Protein AF-A0A971W1W3-F1 (afdb_monomer_lite)

Sequence (75 aa):
METNNDSLIVISQTMGLIESRILENKLLGKIMKASEGDIFFLKEQFGEEAVIMGMEIVEAYTSLHRLVTKLKKEN

pLDDT: mean 90.78, std 11.44, range [50.47, 98.19]

Foldseek 3Di:
DVVLVVVLVVLVVVLVVLVVVQCPDPQSVCLLVDDPVVLVVSCVVPNDVVSVVSNVSSVVSVVSVVVSVVSVVVD

Structure (mmCIF, N/CA/C/O backbone):
data_AF-A0A971W1W3-F1
#
_entry.id   AF-A0A971W1W3-F1
#
loop_
_atom_site.group_PDB
_atom_site.id
_atom_site.type_symbol
_atom_site.label_atom_id
_atom_site.label_alt_id
_atom_site.label_comp_id
_atom_site.label_asym_id
_atom_site.label_entity_id
_atom_site.label_seq_id
_atom_site.pdbx_PDB_ins_code
_atom_site.Cartn_x
_atom_site.Cartn_y
_atom_site.Cartn_z
_atom_site.occupancy
_atom_site.B_iso_or_equiv
_atom_site.auth_seq_id
_atom_site.auth_comp_id
_atom_site.auth_asym_id
_atom_site.auth_atom_id
_atom_site.pdbx_PDB_model_num
ATOM 1 N N . MET A 1 1 ? 19.250 -5.484 -26.693 1.00 50.47 1 MET A N 1
ATOM 2 C CA . MET A 1 1 ? 19.237 -4.597 -25.507 1.00 50.47 1 MET A CA 1
ATOM 3 C C . MET A 1 1 ? 17.903 -3.860 -25.325 1.00 50.47 1 MET A C 1
ATOM 5 O O . MET A 1 1 ? 17.722 -3.265 -24.277 1.00 50.47 1 MET A O 1
ATOM 9 N N . GLU A 1 2 ? 16.943 -3.944 -26.257 1.00 54.22 2 GLU A N 1
ATOM 10 C CA . GLU A 1 2 ? 15.656 -3.219 -26.164 1.00 54.22 2 GLU A CA 1
ATOM 11 C C . GLU A 1 2 ? 14.621 -3.860 -25.213 1.00 54.22 2 GLU A C 1
ATOM 13 O O . GLU A 1 2 ? 13.876 -3.153 -24.544 1.00 54.22 2 GLU A O 1
ATOM 18 N N . THR A 1 3 ? 14.633 -5.184 -25.042 1.00 58.47 3 THR A N 1
ATOM 19 C CA . THR A 1 3 ? 13.604 -5.927 -24.279 1.00 58.47 3 THR A CA 1
ATOM 20 C C . THR A 1 3 ? 13.549 -5.618 -22.776 1.00 58.47 3 THR A C 1
ATOM 22 O O . THR A 1 3 ? 12.494 -5.753 -22.150 1.00 58.47 3 THR A O 1
ATOM 25 N N . ASN A 1 4 ? 14.673 -5.210 -22.173 1.00 59.59 4 ASN A N 1
ATOM 26 C CA . ASN A 1 4 ? 14.727 -4.890 -20.742 1.00 59.59 4 ASN A CA 1
ATOM 27 C C . ASN A 1 4 ? 14.041 -3.553 -20.431 1.00 59.59 4 ASN A C 1
ATOM 29 O O . ASN A 1 4 ? 13.414 -3.426 -19.379 1.00 59.59 4 ASN A O 1
ATOM 33 N N . ASN A 1 5 ? 14.099 -2.588 -21.355 1.00 63.47 5 ASN A N 1
ATOM 34 C CA . ASN A 1 5 ? 13.429 -1.300 -21.186 1.00 63.47 5 ASN A CA 1
ATOM 35 C C . ASN A 1 5 ? 11.910 -1.445 -21.295 1.00 63.47 5 ASN A C 1
ATOM 37 O O . ASN A 1 5 ? 11.193 -0.920 -20.446 1.00 63.47 5 ASN A O 1
ATOM 41 N N . ASP A 1 6 ? 11.421 -2.231 -22.256 1.00 76.81 6 ASP A N 1
ATOM 42 C CA . ASP A 1 6 ? 9.981 -2.475 -22.417 1.00 76.81 6 ASP A CA 1
ATOM 43 C C . ASP A 1 6 ? 9.377 -3.147 -21.177 1.00 76.81 6 ASP A C 1
ATOM 45 O O . ASP A 1 6 ? 8.324 -2.742 -20.681 1.00 76.81 6 ASP A O 1
ATOM 49 N N . SER A 1 7 ? 10.094 -4.117 -20.603 1.00 82.56 7 SER A N 1
ATOM 50 C CA . SER A 1 7 ? 9.672 -4.793 -19.371 1.00 82.56 7 SER A CA 1
ATOM 51 C C . SER A 1 7 ? 9.628 -3.831 -18.175 1.00 82.56 7 SER A C 1
ATOM 53 O O . SER A 1 7 ? 8.661 -3.833 -17.412 1.00 82.56 7 SER A O 1
ATOM 55 N N . LEU A 1 8 ? 10.632 -2.958 -18.021 1.00 85.38 8 LEU A N 1
ATOM 56 C CA . LEU A 1 8 ? 10.654 -1.948 -16.955 1.00 85.38 8 LEU A CA 1
ATOM 57 C C . LEU A 1 8 ? 9.564 -0.884 -17.125 1.00 85.38 8 LEU A C 1
ATOM 59 O O . LEU A 1 8 ? 9.018 -0.406 -16.123 1.00 85.38 8 LEU A O 1
ATOM 63 N N . ILE A 1 9 ? 9.211 -0.530 -18.362 1.00 87.19 9 ILE A N 1
ATOM 64 C CA . ILE A 1 9 ? 8.093 0.373 -18.660 1.00 87.19 9 ILE A CA 1
ATOM 65 C C . ILE A 1 9 ? 6.773 -0.260 -18.211 1.00 87.19 9 ILE A C 1
ATOM 67 O O . ILE A 1 9 ? 6.034 0.367 -17.449 1.00 87.19 9 ILE A O 1
ATOM 71 N N . VAL A 1 10 ? 6.504 -1.510 -18.599 1.00 90.81 10 VAL A N 1
ATOM 72 C CA . VAL A 1 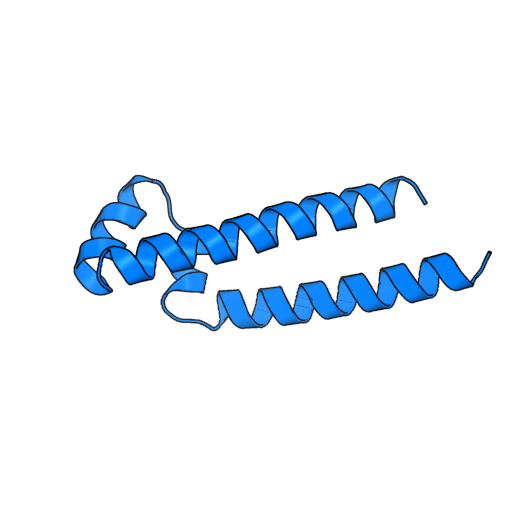10 ? 5.275 -2.229 -18.214 1.00 90.81 10 VAL A CA 1
ATOM 73 C C . VAL A 1 10 ? 5.171 -2.382 -16.695 1.00 90.81 10 VAL A C 1
ATOM 75 O O . VAL A 1 10 ? 4.116 -2.116 -16.110 1.00 90.81 10 VAL A O 1
ATOM 78 N N . ILE A 1 11 ? 6.272 -2.737 -16.026 1.00 91.25 11 ILE A N 1
ATOM 79 C CA . ILE A 1 11 ? 6.326 -2.805 -14.559 1.00 91.25 11 ILE A CA 1
ATOM 80 C C . ILE A 1 11 ? 6.004 -1.435 -13.949 1.00 91.25 11 ILE A C 1
ATOM 82 O O . ILE A 1 11 ? 5.207 -1.345 -13.021 1.00 91.25 11 ILE A O 1
ATOM 86 N N . SER A 1 12 ? 6.556 -0.349 -14.493 1.00 90.38 12 SER A N 1
ATOM 87 C CA . SER A 1 12 ? 6.303 1.009 -13.992 1.00 90.38 12 SER A CA 1
ATOM 88 C C . SER A 1 12 ? 4.848 1.440 -14.134 1.00 90.38 12 SER A C 1
ATOM 90 O O . SER A 1 12 ? 4.292 2.033 -13.213 1.00 90.38 12 SER A O 1
ATOM 92 N N . GLN A 1 13 ? 4.232 1.144 -15.278 1.00 92.56 13 GLN A N 1
ATOM 93 C CA . GLN A 1 13 ? 2.819 1.434 -15.517 1.00 92.56 13 GLN A CA 1
ATOM 94 C C . GLN A 1 13 ? 1.936 0.641 -14.552 1.00 92.56 13 GLN A C 1
ATOM 96 O O . GLN A 1 13 ? 1.029 1.201 -13.939 1.00 92.56 13 GLN A O 1
ATOM 101 N N . THR A 1 14 ? 2.255 -0.639 -14.352 1.00 95.19 14 THR A N 1
ATOM 102 C CA . THR A 1 14 ? 1.548 -1.505 -13.400 1.00 95.19 14 THR A CA 1
ATOM 103 C C . THR A 1 14 ? 1.667 -0.967 -11.975 1.00 95.19 14 THR A C 1
ATOM 105 O O . THR A 1 14 ? 0.669 -0.902 -11.261 1.00 95.19 14 THR A O 1
ATOM 108 N N . MET A 1 15 ? 2.853 -0.496 -11.578 1.00 95.44 15 MET A N 1
ATOM 109 C CA . MET A 1 15 ? 3.057 0.142 -10.276 1.00 95.44 15 MET A CA 1
ATOM 110 C C . MET A 1 15 ? 2.180 1.381 -10.088 1.00 95.44 15 MET A C 1
ATOM 112 O O . MET A 1 15 ? 1.562 1.517 -9.036 1.00 95.44 15 MET A O 1
ATOM 116 N N . GLY A 1 16 ? 2.071 2.244 -11.103 1.00 95.31 16 GLY A N 1
ATOM 117 C CA . GLY A 1 16 ? 1.194 3.418 -11.044 1.00 95.31 16 GLY A CA 1
ATOM 118 C C . GLY A 1 16 ? -0.292 3.057 -10.912 1.00 95.31 16 GLY A C 1
ATOM 119 O O . GLY A 1 16 ? -1.025 3.718 -10.179 1.00 95.31 16 GLY A O 1
ATOM 120 N N . LEU A 1 17 ? -0.741 1.974 -11.559 1.00 97.00 17 LEU A N 1
ATOM 121 C CA . LEU A 1 17 ? -2.112 1.473 -11.401 1.00 97.00 17 LEU A CA 1
ATOM 122 C C . LEU A 1 17 ? -2.374 0.967 -9.977 1.00 97.00 17 LEU A C 1
ATOM 124 O O . LEU A 1 17 ? -3.420 1.267 -9.405 1.00 97.00 17 LEU A O 1
ATOM 128 N N . ILE A 1 18 ? -1.429 0.226 -9.392 1.00 96.44 18 ILE A N 1
ATOM 129 C CA . ILE A 1 18 ? -1.537 -0.251 -8.005 1.00 96.44 18 ILE A CA 1
ATOM 130 C C . ILE A 1 18 ? -1.5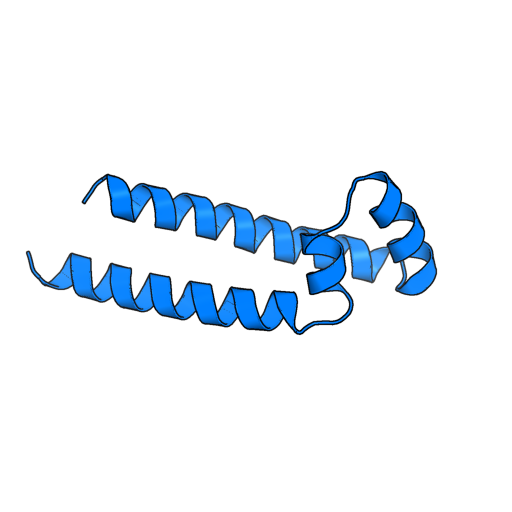80 0.939 -7.039 1.00 96.44 18 ILE A C 1
ATOM 132 O O . ILE A 1 1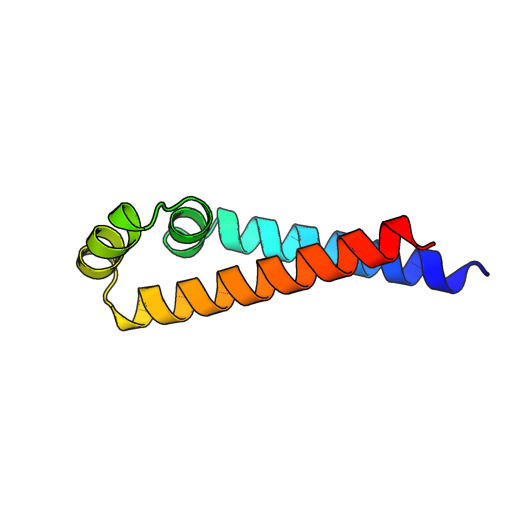8 ? -2.438 0.979 -6.158 1.00 96.44 18 ILE A O 1
ATOM 136 N N . GLU A 1 19 ? -0.706 1.928 -7.232 1.00 96.88 19 GLU A N 1
ATOM 137 C CA . GLU A 1 19 ? -0.667 3.143 -6.416 1.00 96.88 19 GLU A CA 1
ATOM 138 C C . GLU A 1 19 ? -1.999 3.902 -6.442 1.00 96.88 19 GLU A C 1
ATOM 140 O O . GLU A 1 19 ? -2.538 4.232 -5.386 1.00 96.88 19 GLU A O 1
ATOM 145 N N . SER A 1 20 ? -2.578 4.117 -7.630 1.00 97.44 20 SER A N 1
ATOM 146 C CA . SER A 1 20 ? -3.896 4.753 -7.776 1.00 97.44 20 SER A CA 1
ATOM 147 C C . SER A 1 20 ? -4.970 3.990 -6.997 1.00 97.44 20 SER A C 1
ATOM 149 O O . SER A 1 20 ? -5.724 4.605 -6.245 1.00 97.44 20 SER A O 1
ATOM 151 N N . ARG A 1 21 ? -4.992 2.651 -7.067 1.00 96.88 21 ARG A N 1
ATOM 152 C CA . ARG A 1 21 ? -5.958 1.839 -6.307 1.00 96.88 21 ARG A CA 1
ATOM 153 C C . ARG A 1 21 ? -5.779 1.932 -4.798 1.00 96.88 21 ARG A C 1
ATOM 155 O O . ARG A 1 21 ? -6.779 1.953 -4.080 1.00 96.88 21 ARG A O 1
ATOM 162 N N . ILE A 1 22 ? -4.542 2.003 -4.312 1.00 97.31 22 ILE A N 1
ATOM 163 C CA . ILE A 1 22 ? -4.263 2.206 -2.887 1.00 97.31 22 ILE A CA 1
ATOM 164 C C . ILE A 1 22 ? -4.766 3.585 -2.450 1.00 97.31 22 ILE A C 1
ATOM 166 O O . ILE A 1 22 ? -5.498 3.680 -1.468 1.00 97.31 22 ILE A O 1
ATOM 170 N N . LEU A 1 23 ? -4.429 4.641 -3.193 1.00 96.56 23 LEU A N 1
ATOM 171 C CA . LEU A 1 23 ? -4.780 6.020 -2.842 1.00 96.56 23 LEU A CA 1
ATOM 172 C C . LEU A 1 23 ? -6.285 6.312 -2.940 1.00 96.56 23 LEU A C 1
ATOM 174 O O . LEU A 1 23 ? -6.805 7.082 -2.133 1.00 96.56 23 LEU A O 1
ATOM 178 N N . GLU A 1 24 ? -6.984 5.705 -3.900 1.00 97.06 24 GLU A N 1
ATOM 179 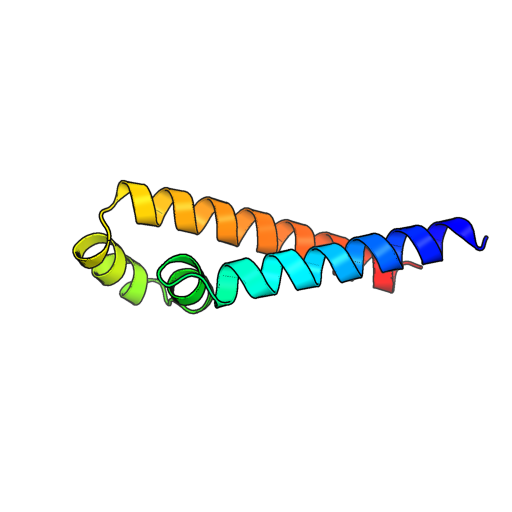C CA . GLU A 1 24 ? -8.442 5.812 -4.065 1.00 97.06 24 GLU A CA 1
ATOM 180 C C . GLU A 1 24 ? -9.215 5.036 -2.990 1.00 97.06 24 GLU A C 1
ATOM 182 O O . GLU A 1 24 ? -10.365 5.361 -2.683 1.00 97.06 24 GLU A O 1
ATOM 187 N N . ASN A 1 25 ? -8.605 4.007 -2.395 1.00 97.44 25 ASN A N 1
ATOM 188 C CA . ASN A 1 25 ? -9.244 3.235 -1.343 1.00 97.44 25 ASN A CA 1
ATOM 189 C C . ASN A 1 25 ? -9.280 4.022 -0.022 1.00 97.44 25 ASN A C 1
ATOM 191 O O . ASN A 1 25 ? -8.261 4.485 0.491 1.00 97.44 25 ASN A O 1
ATOM 195 N N . LYS A 1 26 ? -10.474 4.111 0.577 1.00 95.88 26 LYS A N 1
ATOM 196 C CA . LYS A 1 26 ? -10.734 4.899 1.792 1.00 95.88 26 LYS A CA 1
ATOM 197 C C . LYS A 1 26 ? -9.865 4.505 2.994 1.00 95.88 26 LYS A C 1
ATOM 199 O O . LYS A 1 26 ? -9.540 5.380 3.794 1.00 95.88 26 LYS A O 1
ATOM 204 N N . LEU A 1 27 ? -9.542 3.220 3.155 1.00 97.56 27 LEU A N 1
ATOM 205 C CA . LEU A 1 27 ? -8.690 2.732 4.240 1.00 97.56 27 LEU A CA 1
ATOM 206 C C . LEU A 1 27 ? -7.217 2.762 3.827 1.00 97.56 27 LEU A C 1
ATOM 208 O O . LEU A 1 27 ? -6.408 3.387 4.508 1.00 97.56 27 LEU A O 1
ATOM 212 N N . LEU A 1 28 ? -6.869 2.139 2.698 1.00 97.88 28 LEU A N 1
ATOM 213 C CA . LEU A 1 28 ? -5.467 1.987 2.291 1.00 97.88 28 LEU A CA 1
ATOM 214 C C . LEU A 1 28 ? -4.795 3.339 2.024 1.00 97.88 28 LEU A C 1
ATOM 216 O O . LEU A 1 28 ? -3.662 3.553 2.447 1.00 97.88 28 LEU A O 1
ATOM 220 N N . GLY A 1 29 ? -5.507 4.291 1.416 1.00 96.88 29 GLY A N 1
ATOM 221 C CA . GLY A 1 29 ? -4.991 5.636 1.170 1.00 96.88 29 GLY A CA 1
ATOM 222 C C . GLY A 1 29 ? -4.755 6.433 2.455 1.00 96.88 29 GLY A C 1
ATOM 223 O O . GLY A 1 29 ? -3.874 7.294 2.485 1.00 96.88 29 GLY A O 1
ATOM 224 N N . LYS A 1 30 ? -5.501 6.134 3.531 1.00 97.31 30 LYS A N 1
ATOM 225 C CA . LYS A 1 30 ? -5.236 6.686 4.867 1.00 97.31 30 LYS A CA 1
ATOM 226 C C . LYS A 1 30 ? -4.022 6.020 5.506 1.00 97.31 30 LYS A C 1
ATOM 228 O O . LYS A 1 30 ? -3.165 6.738 6.000 1.00 97.31 30 LYS A O 1
ATOM 233 N N . ILE A 1 31 ? -3.917 4.690 5.440 1.00 97.81 31 ILE A N 1
ATOM 234 C CA . ILE A 1 31 ? -2.758 3.941 5.955 1.00 97.81 31 ILE A CA 1
ATOM 235 C C . ILE A 1 31 ? -1.463 4.413 5.282 1.00 97.81 31 ILE A C 1
ATOM 237 O O . ILE A 1 31 ? -0.483 4.680 5.963 1.00 97.81 31 ILE A O 1
ATOM 241 N N . MET A 1 32 ? -1.472 4.614 3.962 1.00 95.44 32 MET A N 1
ATOM 242 C CA . MET A 1 32 ? -0.303 5.074 3.201 1.00 95.44 32 MET A CA 1
ATOM 243 C C . MET A 1 32 ? 0.214 6.461 3.624 1.00 95.44 32 MET A C 1
ATOM 245 O O . MET A 1 32 ? 1.354 6.809 3.327 1.00 95.44 32 MET A O 1
ATOM 249 N N . LYS A 1 33 ? -0.613 7.262 4.305 1.00 94.44 33 LYS A N 1
ATOM 250 C CA . LYS A 1 33 ? -0.275 8.611 4.787 1.00 94.44 33 LYS A CA 1
ATOM 251 C C . LYS A 1 33 ? -0.216 8.704 6.315 1.00 94.44 33 LYS A C 1
ATOM 253 O O . LYS A 1 33 ? 0.022 9.791 6.833 1.00 94.44 33 LYS A O 1
ATOM 258 N N . ALA A 1 34 ? -0.491 7.608 7.016 1.00 92.88 34 ALA A N 1
ATOM 259 C CA . ALA A 1 34 ? -0.651 7.581 8.460 1.00 92.88 34 ALA A CA 1
ATOM 260 C C . ALA A 1 34 ? 0.700 7.701 9.174 1.00 92.88 34 ALA A C 1
ATOM 262 O O . ALA A 1 34 ? 1.680 7.057 8.800 1.00 92.88 34 ALA A O 1
ATOM 263 N N . SER A 1 35 ? 0.729 8.487 10.247 1.00 89.62 35 SER A N 1
ATOM 264 C CA . SER A 1 35 ? 1.732 8.350 11.302 1.00 89.62 35 SER A CA 1
ATOM 265 C C . SER A 1 35 ? 1.404 7.152 12.205 1.00 89.62 35 SER A C 1
ATOM 267 O O . SER A 1 35 ? 0.287 6.633 12.177 1.00 89.62 35 SER A O 1
ATOM 269 N N . GLU A 1 36 ? 2.340 6.730 13.062 1.00 8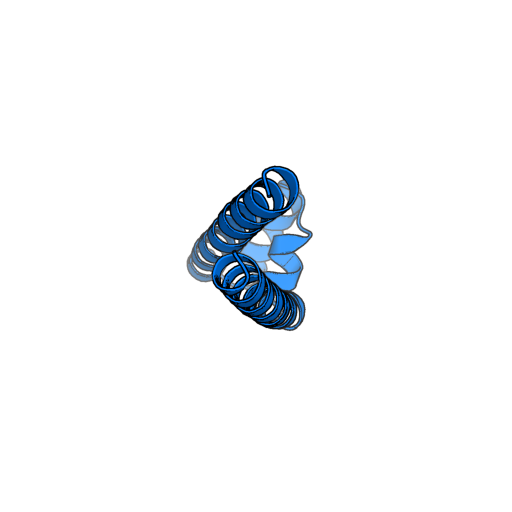1.50 36 GLU A N 1
ATOM 270 C CA . GLU A 1 36 ? 2.087 5.650 14.035 1.00 81.50 36 GLU A CA 1
ATOM 271 C C . GLU A 1 36 ? 0.871 5.938 14.936 1.00 81.50 36 GLU A C 1
ATOM 273 O O . GLU A 1 36 ? 0.092 5.033 15.232 1.00 81.50 36 GLU A O 1
ATOM 278 N N . GLY A 1 37 ? 0.657 7.205 15.317 1.00 83.94 37 GLY A N 1
ATOM 279 C CA . GLY A 1 37 ? -0.497 7.619 16.121 1.00 83.94 37 GLY A CA 1
ATOM 280 C C . GLY A 1 37 ? -1.834 7.524 15.378 1.00 83.94 37 GLY A C 1
ATOM 281 O O . GLY A 1 37 ? -2.855 7.216 15.991 1.00 83.94 37 GLY A O 1
ATOM 282 N N . ASP A 1 38 ? -1.839 7.714 14.056 1.00 93.94 38 ASP A N 1
ATOM 283 C CA . ASP A 1 38 ? -3.056 7.632 13.238 1.00 93.94 38 ASP A CA 1
ATOM 284 C C . ASP A 1 38 ? -3.565 6.189 13.108 1.00 93.94 38 ASP A C 1
ATOM 286 O O . ASP A 1 38 ? -4.771 5.959 13.005 1.00 93.94 38 ASP A O 1
ATOM 290 N N . ILE A 1 39 ? -2.662 5.202 13.156 1.00 94.94 39 ILE A N 1
ATOM 291 C CA . ILE A 1 39 ? -3.007 3.779 13.028 1.00 94.94 39 ILE A CA 1
ATOM 292 C C . ILE A 1 39 ? -3.953 3.333 14.146 1.00 94.94 39 ILE A C 1
ATOM 294 O O . ILE A 1 39 ? -4.897 2.590 13.874 1.00 94.94 39 ILE A O 1
ATOM 298 N N . PHE A 1 40 ? -3.757 3.815 15.378 1.00 94.19 40 PHE A N 1
ATOM 299 C CA . PHE A 1 40 ? -4.657 3.507 16.494 1.00 94.19 40 PHE A CA 1
ATOM 300 C C . PHE A 1 40 ? -6.102 3.926 16.178 1.00 94.19 40 PHE A C 1
ATOM 302 O O . PHE A 1 40 ? -7.016 3.104 16.240 1.00 94.19 40 PHE A O 1
ATOM 309 N N . PHE A 1 41 ? -6.304 5.169 15.730 1.00 95.50 41 PHE A N 1
ATOM 310 C CA . PHE A 1 41 ? -7.631 5.679 15.373 1.00 95.50 41 PHE A CA 1
ATOM 311 C C . PHE A 1 41 ? -8.239 4.963 14.163 1.00 95.50 41 PHE A C 1
ATOM 313 O O . PHE A 1 41 ? -9.455 4.784 14.079 1.00 95.50 41 PHE A O 1
ATOM 320 N N . LEU A 1 42 ? -7.413 4.525 13.210 1.00 97.31 42 LEU A N 1
ATOM 321 C CA . LEU A 1 42 ? -7.894 3.735 12.079 1.00 97.31 42 LEU A CA 1
ATOM 322 C C . LEU A 1 42 ? -8.422 2.368 12.526 1.00 97.31 42 LEU A C 1
ATOM 324 O O . LEU A 1 42 ? -9.437 1.928 11.984 1.00 97.31 42 LEU A O 1
ATOM 328 N N . LYS A 1 43 ? -7.794 1.723 13.522 1.00 96.88 43 LYS A N 1
ATOM 329 C CA . LYS A 1 43 ? -8.281 0.447 14.079 1.00 96.88 43 LYS A CA 1
ATOM 330 C C . LYS A 1 43 ? -9.655 0.607 14.723 1.00 96.88 43 LYS A C 1
ATOM 332 O O . LYS A 1 43 ? -10.515 -0.241 14.504 1.00 96.88 43 LYS A O 1
ATOM 337 N N . GLU A 1 44 ? -9.896 1.712 15.428 1.00 95.56 44 GLU A N 1
ATOM 338 C CA . GLU A 1 44 ? -11.220 2.019 15.988 1.00 95.56 44 GLU A CA 1
ATOM 339 C C . GLU A 1 44 ? -12.281 2.259 14.898 1.00 95.56 44 GLU A C 1
ATOM 341 O O . GLU A 1 44 ? -13.425 1.833 15.040 1.00 95.56 44 GLU A O 1
ATOM 346 N N . GLN A 1 45 ? -11.919 2.919 13.790 1.00 96.38 45 GLN A N 1
ATOM 347 C CA . GLN A 1 45 ? -12.862 3.273 12.717 1.00 96.38 45 GLN A CA 1
ATOM 348 C C . GLN A 1 45 ? -13.188 2.127 11.752 1.00 96.38 45 GLN A C 1
ATOM 350 O O . GLN A 1 45 ? -14.308 2.058 11.243 1.00 96.38 45 GLN A O 1
ATOM 355 N N . PHE A 1 46 ? -12.203 1.290 11.427 1.00 96.81 46 PHE A N 1
ATOM 356 C CA . PHE A 1 46 ? -12.305 0.286 10.361 1.00 96.81 46 PHE A CA 1
ATOM 357 C C . PHE A 1 46 ? -12.195 -1.157 10.866 1.00 96.81 46 PHE A C 1
ATOM 359 O O . PHE A 1 46 ? -12.451 -2.079 10.095 1.00 96.81 46 PHE A O 1
ATOM 366 N N . GLY A 1 47 ? -11.857 -1.354 12.141 1.00 97.94 47 GLY A N 1
ATOM 367 C CA . GLY A 1 47 ? -11.580 -2.660 12.726 1.00 97.94 47 GLY A CA 1
ATOM 368 C C . GLY A 1 47 ? -10.105 -3.041 12.609 1.00 97.94 47 GLY A C 1
ATOM 369 O O . GLY A 1 47 ? -9.442 -2.769 11.607 1.00 97.94 47 GLY A O 1
ATOM 370 N N . GLU A 1 48 ? -9.585 -3.689 13.650 1.00 97.50 48 GLU A N 1
ATOM 371 C CA . GLU A 1 48 ? -8.164 -4.019 13.759 1.00 97.50 48 GLU A CA 1
ATOM 372 C C . GLU A 1 48 ? -7.663 -4.915 12.620 1.00 97.50 48 GLU A C 1
ATOM 374 O O . GLU A 1 48 ? -6.660 -4.586 11.989 1.00 97.50 48 GLU A O 1
ATOM 379 N N . GLU A 1 49 ? -8.380 -5.994 12.306 1.00 98.19 49 GLU A N 1
ATOM 380 C CA . GLU A 1 49 ? -7.985 -6.942 11.254 1.00 98.19 49 GLU A CA 1
ATOM 381 C C . GLU A 1 49 ? -7.891 -6.275 9.876 1.00 98.19 49 GLU A C 1
ATOM 383 O O . GLU A 1 49 ? -6.929 -6.491 9.138 1.00 98.19 49 GLU A O 1
ATOM 388 N N . ALA A 1 50 ? -8.856 -5.411 9.544 1.00 97.69 50 ALA A N 1
ATOM 389 C CA . ALA A 1 50 ? -8.869 -4.688 8.276 1.00 97.69 50 ALA A CA 1
ATOM 390 C C . ALA A 1 50 ? -7.680 -3.725 8.163 1.00 97.69 50 ALA A C 1
ATOM 392 O O . ALA A 1 50 ? -7.086 -3.592 7.092 1.00 97.69 50 ALA A O 1
ATOM 393 N N . VAL A 1 51 ? -7.312 -3.064 9.265 1.00 98.12 51 VAL A N 1
ATOM 394 C CA . VAL A 1 51 ? -6.153 -2.165 9.303 1.00 98.12 51 VAL A CA 1
ATOM 395 C C . VAL A 1 51 ? -4.850 -2.941 9.183 1.00 98.12 51 VAL A C 1
ATOM 397 O O . VAL A 1 51 ? -4.000 -2.531 8.400 1.00 98.12 51 VAL A O 1
ATOM 400 N N . ILE A 1 52 ? -4.700 -4.064 9.892 1.00 97.81 52 ILE A N 1
ATOM 401 C CA . ILE A 1 52 ? -3.501 -4.912 9.802 1.00 97.81 52 ILE A CA 1
ATOM 402 C C . ILE A 1 52 ? -3.307 -5.398 8.363 1.00 97.81 52 ILE A C 1
ATOM 404 O O . ILE A 1 52 ? -2.250 -5.172 7.781 1.00 97.81 52 ILE A O 1
ATOM 408 N N . MET A 1 53 ? -4.352 -5.952 7.742 1.00 98.12 53 MET A N 1
ATOM 409 C CA . MET A 1 53 ? -4.298 -6.375 6.339 1.00 98.12 53 MET A CA 1
ATOM 410 C C . MET A 1 53 ? -3.988 -5.199 5.401 1.00 98.12 53 MET A C 1
ATOM 412 O O . MET A 1 53 ? -3.224 -5.325 4.444 1.00 98.12 53 MET A O 1
ATOM 416 N N . GLY A 1 54 ? -4.555 -4.021 5.672 1.00 97.94 54 GLY A N 1
ATOM 417 C CA . GLY A 1 54 ? -4.267 -2.822 4.895 1.00 97.94 54 GLY A CA 1
ATOM 418 C C . GLY A 1 54 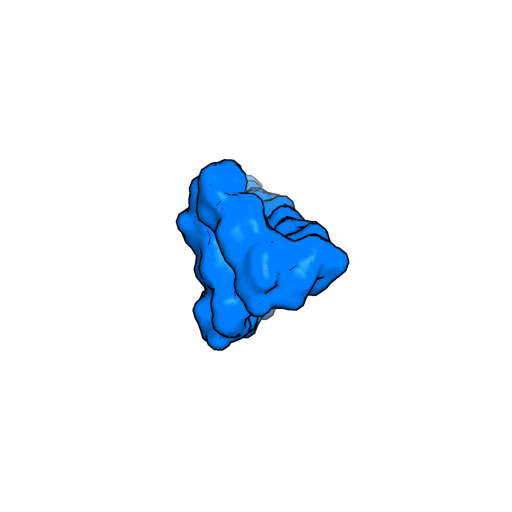? -2.812 -2.357 5.008 1.00 97.94 54 GLY A C 1
ATOM 419 O O . GLY A 1 54 ? -2.239 -1.912 4.013 1.00 97.94 54 GLY A O 1
ATOM 420 N N . MET A 1 55 ? -2.200 -2.496 6.186 1.00 97.81 55 MET A N 1
ATOM 421 C CA . MET A 1 55 ? -0.779 -2.216 6.402 1.00 97.81 55 MET A CA 1
ATOM 422 C C . MET A 1 55 ? 0.100 -3.181 5.605 1.00 97.81 55 MET A C 1
ATOM 424 O O . MET A 1 55 ? 1.004 -2.719 4.913 1.00 97.81 55 MET A O 1
ATOM 428 N N . GLU A 1 56 ? -0.210 -4.480 5.613 1.00 98.06 56 GLU A N 1
ATOM 429 C CA . GLU A 1 56 ? 0.518 -5.487 4.825 1.00 98.06 56 GLU A CA 1
ATOM 430 C C . GLU A 1 56 ? 0.487 -5.170 3.320 1.00 98.06 56 GLU A C 1
ATOM 432 O O . GLU A 1 56 ? 1.514 -5.230 2.639 1.00 98.06 56 GLU A O 1
ATOM 437 N N . ILE A 1 57 ? -0.673 -4.761 2.791 1.00 97.38 57 ILE A N 1
ATOM 438 C CA . ILE A 1 57 ? -0.822 -4.365 1.380 1.00 97.38 57 ILE A CA 1
ATOM 439 C C . ILE A 1 57 ? 0.054 -3.145 1.050 1.00 97.38 57 ILE A C 1
ATOM 441 O O . ILE A 1 57 ? 0.752 -3.130 0.030 1.00 97.38 57 ILE A O 1
ATOM 445 N N . VAL A 1 58 ? 0.027 -2.115 1.901 1.00 97.12 58 VAL A N 1
ATOM 446 C CA . VAL A 1 58 ? 0.805 -0.878 1.707 1.00 97.12 58 VAL A CA 1
ATOM 447 C C . VAL A 1 58 ? 2.311 -1.142 1.827 1.00 97.12 58 VAL A C 1
ATOM 449 O O . VAL A 1 58 ? 3.101 -0.594 1.050 1.00 97.12 58 VAL A O 1
ATOM 452 N N . GLU A 1 59 ? 2.726 -2.012 2.746 1.00 97.00 59 GLU A N 1
ATOM 453 C CA . GLU A 1 59 ? 4.123 -2.420 2.911 1.00 97.00 59 GLU A CA 1
ATOM 454 C C . GLU A 1 59 ? 4.633 -3.205 1.694 1.00 97.00 59 GLU A C 1
ATOM 456 O O . GLU A 1 59 ? 5.722 -2.917 1.178 1.00 97.00 59 GLU A O 1
ATOM 461 N N . ALA A 1 60 ? 3.831 -4.142 1.179 1.00 97.00 60 ALA A N 1
ATOM 462 C CA . ALA A 1 60 ? 4.153 -4.892 -0.031 1.00 97.00 60 ALA A CA 1
ATOM 463 C C . ALA A 1 60 ? 4.331 -3.959 -1.241 1.00 97.00 60 ALA A C 1
ATOM 465 O O . ALA A 1 60 ? 5.334 -4.054 -1.958 1.00 97.00 60 ALA A O 1
ATOM 466 N N . TYR A 1 61 ? 3.411 -3.004 -1.429 1.00 96.56 61 TYR A N 1
ATOM 467 C CA . TYR A 1 61 ? 3.531 -1.975 -2.466 1.00 96.56 61 TYR A CA 1
ATOM 468 C C . TYR A 1 61 ? 4.817 -1.153 -2.308 1.00 96.56 61 TYR A C 1
ATOM 470 O O . TYR A 1 61 ? 5.572 -0.997 -3.270 1.00 96.56 61 TYR A O 1
ATOM 478 N N . THR A 1 62 ? 5.108 -0.670 -1.098 1.00 95.56 62 THR A N 1
ATOM 479 C CA . THR A 1 62 ? 6.290 0.163 -0.817 1.00 95.56 62 THR A CA 1
ATOM 480 C C . THR A 1 62 ? 7.589 -0.591 -1.110 1.00 95.56 62 THR A C 1
ATOM 482 O O . THR A 1 62 ? 8.516 -0.053 -1.727 1.00 95.56 62 THR A O 1
ATOM 485 N N . SER A 1 63 ? 7.651 -1.866 -0.723 1.00 96.50 63 SER A N 1
ATOM 486 C CA . SER A 1 63 ? 8.792 -2.744 -0.991 1.00 96.50 63 SER A CA 1
ATOM 487 C C . SER A 1 63 ? 9.015 -2.949 -2.488 1.00 96.50 63 SER A C 1
ATOM 489 O O . SER A 1 63 ? 10.149 -2.820 -2.967 1.00 96.50 63 SER A O 1
ATOM 491 N N . LEU A 1 64 ? 7.940 -3.199 -3.240 1.00 94.75 64 LEU A N 1
ATOM 492 C CA . LEU A 1 64 ? 7.995 -3.355 -4.690 1.00 94.75 64 LEU A CA 1
ATOM 493 C C . LEU A 1 64 ? 8.391 -2.044 -5.386 1.00 94.75 64 LEU A C 1
ATOM 495 O O . LEU A 1 64 ? 9.277 -2.043 -6.239 1.00 94.75 64 LEU A O 1
ATOM 499 N N . HIS A 1 65 ? 7.821 -0.911 -4.971 1.00 94.62 65 HIS A N 1
ATOM 500 C CA . HIS A 1 65 ? 8.166 0.415 -5.488 1.00 94.62 65 HIS A CA 1
ATOM 501 C C . HIS A 1 65 ? 9.655 0.730 -5.310 1.00 94.62 65 HIS A C 1
ATOM 503 O O . HIS A 1 65 ? 10.324 1.195 -6.242 1.00 94.62 65 HIS A O 1
ATOM 509 N N . ARG A 1 66 ? 10.216 0.408 -4.137 1.00 94.69 66 ARG A N 1
ATOM 510 C CA . ARG A 1 66 ? 11.650 0.559 -3.866 1.00 94.69 66 ARG A CA 1
ATOM 511 C C . ARG A 1 66 ? 12.501 -0.314 -4.788 1.00 94.69 66 ARG A C 1
ATOM 513 O O . ARG A 1 66 ? 13.520 0.161 -5.286 1.00 94.69 66 ARG A O 1
ATOM 520 N N . LEU A 1 67 ? 12.104 -1.568 -5.016 1.00 93.19 67 LEU A N 1
ATOM 521 C CA . LEU A 1 67 ? 12.813 -2.481 -5.917 1.00 93.19 67 LEU A CA 1
ATOM 522 C C . LEU A 1 67 ? 12.822 -1.949 -7.356 1.00 93.19 67 LEU A C 1
ATOM 524 O O . LEU A 1 67 ? 13.887 -1.820 -7.953 1.00 93.19 67 LEU A O 1
ATOM 528 N N . VAL A 1 68 ? 11.657 -1.569 -7.884 1.00 91.56 68 VAL A N 1
ATOM 529 C CA . VAL A 1 68 ? 11.526 -1.027 -9.247 1.00 91.56 68 VAL A CA 1
ATOM 530 C C . VAL A 1 68 ? 12.347 0.252 -9.415 1.00 91.56 68 VAL A C 1
ATOM 532 O O . VAL A 1 68 ? 13.017 0.434 -10.429 1.00 91.56 68 VAL A O 1
ATOM 535 N N . THR A 1 69 ? 12.361 1.120 -8.402 1.00 90.50 69 THR A N 1
ATOM 536 C CA . THR A 1 69 ? 13.173 2.345 -8.416 1.00 90.50 69 THR A CA 1
ATOM 537 C C . THR A 1 69 ? 14.672 2.051 -8.492 1.00 90.50 69 THR A C 1
ATOM 539 O O . THR A 1 69 ? 15.391 2.771 -9.180 1.00 90.50 69 THR A O 1
ATOM 542 N N . LYS A 1 70 ? 15.160 1.002 -7.815 1.00 90.88 70 LYS A N 1
ATOM 543 C CA . LYS A 1 70 ? 16.567 0.577 -7.918 1.00 90.88 70 LYS A CA 1
ATOM 544 C C . LYS A 1 70 ? 16.891 0.045 -9.312 1.00 90.88 70 LYS A C 1
ATOM 546 O O . LYS A 1 70 ? 17.847 0.512 -9.918 1.00 90.88 70 LYS A O 1
ATOM 551 N N . LEU A 1 71 ? 16.040 -0.827 -9.856 1.00 87.06 71 LEU A N 1
ATOM 552 C CA . LEU A 1 71 ? 16.227 -1.399 -11.195 1.00 87.06 71 LEU A CA 1
ATOM 553 C C . LEU A 1 71 ? 16.288 -0.333 -12.301 1.00 87.06 71 LEU A C 1
ATOM 555 O O . LEU A 1 71 ? 17.010 -0.512 -13.276 1.00 87.06 71 LEU A O 1
ATOM 559 N N . LYS A 1 72 ? 15.573 0.787 -12.142 1.00 83.94 72 LYS A N 1
ATOM 560 C CA . LYS A 1 72 ? 15.642 1.942 -13.057 1.00 83.94 72 LYS A CA 1
ATOM 561 C C . LYS A 1 72 ? 16.925 2.764 -12.960 1.00 83.94 72 LYS A C 1
ATOM 563 O O . LYS A 1 72 ? 17.211 3.514 -13.879 1.00 83.94 72 LYS A O 1
ATOM 568 N N . LYS A 1 73 ? 17.619 2.726 -11.820 1.00 81.62 73 LYS A N 1
ATOM 569 C CA . LYS A 1 73 ? 18.873 3.468 -11.610 1.00 81.62 73 LYS A CA 1
ATOM 570 C C . LYS A 1 73 ? 20.100 2.660 -12.032 1.00 81.62 73 LYS A C 1
ATOM 572 O O . LYS A 1 73 ? 21.146 3.250 -12.266 1.00 81.62 73 LYS A O 1
ATOM 577 N N . GLU A 1 74 ? 19.977 1.335 -12.046 1.00 71.12 74 GLU A N 1
ATOM 578 C CA . GLU A 1 74 ? 21.047 0.393 -12.398 1.00 71.12 74 GLU A CA 1
ATOM 579 C C . GLU A 1 74 ? 21.078 0.029 -13.898 1.00 71.12 74 GLU A C 1
ATOM 581 O O . GLU A 1 74 ? 22.061 -0.562 -14.341 1.00 71.12 74 GLU A O 1
ATOM 586 N N . ASN A 1 75 ? 20.042 0.388 -14.672 1.00 53.69 75 ASN A N 1
ATOM 587 C CA . ASN A 1 75 ? 19.989 0.294 -16.143 1.00 53.69 75 ASN A CA 1
ATOM 588 C C . ASN A 1 75 ? 20.100 1.678 -16.785 1.00 53.69 75 ASN A C 1
ATOM 590 O O . ASN A 1 75 ? 20.599 1.739 -17.930 1.00 53.69 75 ASN A O 1
#

Radius of gyration: 15.23 Å; chains: 1; bounding box: 34×16×43 Å

Secondary structure (DSSP, 8-state):
--HHHHHHHHHHHHHHHHHHHHHHSTTHHHHTT--HHHHHHHHHHH-HHHHHHHHHHHHHHHHHHHHHHHHHHH-